Protein AF-A0A6V8NXJ7-F1 (afdb_monomer)

Mean predicted aligned error: 10.82 Å

Solvent-accessible surface area (backbone atoms only — not comparable to full-atom values): 5563 Å² total; per-residue (Å²): 116,69,66,61,52,49,54,49,53,51,53,75,69,47,85,64,61,88,46,74,48,77,33,77,72,64,53,48,101,62,73,83,38,37,52,66,55,56,52,43,52,57,50,30,70,80,30,75,86,30,68,59,32,43,32,39,52,48,57,83,86,59,90,76,87,69,70,77,86,51,89,45,59,50,76,54,72,73,69,97,63,91,69,77,87,79,115

Radius of gyration: 16.55 Å; Cα contacts (8 Å, |Δi|>4): 88; chains: 1; bounding box: 48×21×38 Å

Secondary structure (DSSP, 8-state):
-HHHHHHHHHHHHS-----EEEESS---SSGGGGHHHHHHHHHHHH-TTSPPEEEEEE-TT------TT-TT-EEEE--S-TTTT--

Foldseek 3Di:
DVVVVVVVVCLVPDPADEAEAEEQQAADPDDPSCVVVVVQVVVCVVRVPHRYAYEHADEPPDPDDDDPVRPRHDYDHDDPDPPVVPD

Sequence (87 aa):
MLLEKLKRVLREKSKSINVIYISSYIPRRCGIATYTSDLTKAINLINPYSKAEIMALIRPEDKINYPLDLKSAKFNNYEQNPLNTFL

Nearest PDB structures (foldseek):
  1hfb-assembly4_H  TM=3.698E-01  e=9.751E-01  Saccharomyces cerevisiae
  7rud-assembly1_C  TM=4.474E-01  e=2.032E+00  Escherichia coli K-12
  7rue-assembly1_A  TM=4.469E-01  e=2.322E+00  Escherichia coli K-12
  4ucg-assembly1_B  TM=4.418E-01  e=2.836E+00  Neisseria meningitidis
  8e0v-assembly1_D  TM=4.487E-01  e=4.526E+00  Escherichia coli K-12

pLDDT: mean 71.53, std 16.73, range [35.97, 92.81]

Structure (mmCIF, N/CA/C/O backbone):
data_AF-A0A6V8NXJ7-F1
#
_entry.id   AF-A0A6V8NXJ7-F1
#
loop_
_atom_site.group_PDB
_atom_site.id
_atom_site.type_symbol
_atom_site.label_atom_id
_atom_site.label_alt_id
_atom_site.label_comp_id
_atom_site.label_asym_id
_atom_site.label_entity_id
_atom_site.label_seq_id
_atom_site.pdbx_PDB_ins_code
_atom_site.Cartn_x
_atom_site.Cartn_y
_atom_site.Cartn_z
_atom_site.occupancy
_atom_site.B_iso_or_equiv
_atom_site.auth_seq_id
_atom_site.auth_comp_id
_atom_site.auth_asym_id
_atom_site.auth_atom_id
_atom_site.pdbx_PDB_model_num
ATOM 1 N N . MET A 1 1 ? -22.374 14.908 18.146 1.00 74.56 1 MET A N 1
ATOM 2 C CA . MET A 1 1 ? -21.573 14.695 19.378 1.00 74.56 1 MET A CA 1
ATOM 3 C C . MET A 1 1 ? -21.282 13.214 19.667 1.00 74.56 1 MET A C 1
ATOM 5 O O . MET A 1 1 ? -20.132 12.885 19.925 1.00 74.56 1 MET A O 1
ATOM 9 N N . LEU A 1 2 ? -22.268 12.308 19.584 1.00 89.69 2 LEU A N 1
ATOM 10 C CA . LEU A 1 2 ? -22.072 10.864 19.826 1.00 89.69 2 LEU A CA 1
ATOM 11 C C . LEU A 1 2 ? -21.155 10.177 18.789 1.00 89.69 2 LEU A C 1
ATOM 13 O O . LEU A 1 2 ? -20.262 9.422 19.160 1.00 89.69 2 LEU A O 1
ATOM 17 N N . LEU A 1 3 ? -21.333 10.493 17.501 1.00 90.69 3 LEU A N 1
ATOM 18 C CA . LEU A 1 3 ? -20.562 9.903 16.398 1.00 90.69 3 LEU A CA 1
ATOM 19 C C . LEU A 1 3 ? -19.050 10.165 16.509 1.00 90.69 3 LEU A C 1
ATOM 21 O O . LEU A 1 3 ? -18.243 9.270 16.281 1.00 90.69 3 LEU A O 1
ATOM 25 N N . GLU A 1 4 ? -18.662 11.376 16.906 1.00 92.19 4 GLU A N 1
ATOM 26 C CA . GLU A 1 4 ? -17.249 11.739 17.070 1.00 92.19 4 GLU A CA 1
ATOM 27 C C . GLU A 1 4 ? -16.613 11.048 18.283 1.00 92.19 4 GLU A C 1
ATOM 29 O O . GLU A 1 4 ? -15.473 10.588 18.207 1.00 92.19 4 GLU A O 1
ATOM 34 N N . LYS A 1 5 ? -17.372 10.866 19.374 1.00 92.81 5 LYS A N 1
ATOM 35 C CA . LYS A 1 5 ? -16.939 10.032 20.507 1.00 92.81 5 LYS A CA 1
ATOM 36 C C . LYS A 1 5 ? -16.695 8.586 20.075 1.00 92.81 5 LYS A C 1
ATOM 38 O O . LYS A 1 5 ? -15.666 8.022 20.436 1.00 92.81 5 LYS A O 1
ATOM 43 N N . LEU A 1 6 ? -17.600 8.011 19.281 1.00 91.25 6 LEU A N 1
ATOM 44 C CA . LEU A 1 6 ? -17.459 6.645 18.775 1.00 91.25 6 LEU A CA 1
ATOM 45 C C . LEU A 1 6 ? -16.215 6.496 17.885 1.00 91.25 6 LEU A C 1
ATOM 47 O O . LEU A 1 6 ? -15.409 5.597 18.112 1.00 91.25 6 LEU A O 1
ATOM 51 N N . LYS A 1 7 ? -16.004 7.412 16.929 1.00 87.81 7 LYS A N 1
ATOM 52 C CA . LYS A 1 7 ? -14.805 7.417 16.070 1.00 87.81 7 LYS A CA 1
ATOM 53 C C . LYS A 1 7 ? -13.508 7.494 16.875 1.00 87.81 7 LYS A C 1
ATOM 55 O O . LYS A 1 7 ? -12.537 6.835 16.511 1.00 87.81 7 LYS A O 1
ATOM 60 N N . ARG A 1 8 ? -13.483 8.293 17.947 1.00 86.31 8 ARG A N 1
ATOM 61 C CA . ARG A 1 8 ? -12.314 8.422 18.826 1.00 86.31 8 ARG A CA 1
ATOM 62 C C . ARG A 1 8 ? -11.997 7.108 19.537 1.00 86.31 8 ARG A C 1
ATOM 64 O O . ARG A 1 8 ? -10.865 6.650 19.460 1.00 86.31 8 ARG A O 1
ATOM 71 N N . VAL A 1 9 ? -13.000 6.472 20.146 1.00 90.25 9 VAL A N 1
ATOM 72 C CA . VAL A 1 9 ? -12.824 5.183 20.839 1.00 90.25 9 VAL A CA 1
ATOM 73 C C . VAL A 1 9 ? -12.362 4.093 19.869 1.00 90.25 9 VAL A C 1
ATOM 75 O O . VAL A 1 9 ? -11.439 3.346 20.184 1.00 90.25 9 VAL A O 1
ATOM 78 N N . LEU A 1 10 ? -12.953 4.024 18.671 1.00 87.06 10 LEU A N 1
ATOM 79 C CA . LEU A 1 10 ? -12.533 3.073 17.637 1.00 87.06 10 LEU A CA 1
ATOM 80 C C . LEU A 1 10 ? -11.081 3.302 17.206 1.00 87.06 10 LEU A C 1
ATOM 82 O O . LEU A 1 10 ? -10.336 2.338 17.070 1.00 87.06 10 LEU A O 1
ATOM 86 N N . ARG A 1 11 ? -10.654 4.562 17.053 1.00 83.62 11 ARG A N 1
ATOM 87 C CA . ARG A 1 11 ? -9.264 4.911 16.733 1.00 83.62 11 ARG A CA 1
ATOM 88 C C . ARG A 1 11 ? -8.290 4.510 17.842 1.00 83.62 11 ARG A C 1
ATOM 90 O O . ARG A 1 11 ? -7.243 3.963 17.539 1.00 83.62 11 ARG A O 1
ATOM 97 N N . GLU A 1 12 ? -8.628 4.767 19.104 1.00 85.12 12 GLU A N 1
ATOM 98 C CA . GLU A 1 12 ? -7.781 4.422 20.259 1.00 85.12 12 GLU A CA 1
ATOM 99 C C . GLU A 1 12 ? -7.643 2.904 20.450 1.00 85.12 12 GLU A C 1
ATOM 101 O O . GLU A 1 12 ? -6.595 2.419 20.871 1.00 85.12 12 GLU A O 1
ATOM 106 N N . LYS A 1 13 ? -8.701 2.142 20.146 1.00 85.12 13 LYS A N 1
ATOM 107 C CA . LYS A 1 13 ? -8.719 0.677 20.283 1.00 85.12 13 LYS A CA 1
ATOM 108 C C . LYS A 1 13 ? -8.176 -0.054 19.055 1.00 85.12 13 LYS A C 1
ATOM 110 O O . LYS A 1 13 ? -7.689 -1.174 19.184 1.00 85.12 13 LYS A O 1
ATOM 115 N N . SER A 1 14 ? -8.242 0.563 17.878 1.00 81.56 14 SER A N 1
ATOM 116 C CA . SER A 1 14 ? -7.657 0.042 16.646 1.00 81.56 14 SER A CA 1
ATOM 117 C C . SER A 1 14 ? -6.149 0.273 16.650 1.00 81.56 14 SER A C 1
ATOM 119 O O . SER A 1 14 ? -5.686 1.375 16.361 1.00 81.56 14 SER A O 1
ATOM 121 N N . LYS A 1 15 ? -5.364 -0.777 16.899 1.00 78.56 15 LYS A N 1
ATOM 122 C CA . LYS A 1 15 ? -3.905 -0.721 16.752 1.00 78.56 15 LYS A CA 1
ATOM 123 C C . LYS A 1 15 ? -3.543 -0.459 15.285 1.00 78.56 15 LYS A C 1
ATOM 125 O O . LYS A 1 15 ? -3.608 -1.363 14.458 1.00 78.56 15 LYS A O 1
ATOM 130 N N . SER A 1 16 ? -3.182 0.781 14.962 1.00 82.50 16 SER A N 1
ATOM 131 C CA . SER A 1 16 ? -2.745 1.160 13.619 1.00 82.50 16 SER A CA 1
ATOM 132 C C . SER A 1 16 ? -1.316 0.689 13.371 1.00 82.50 16 SER A C 1
ATOM 134 O O . SER A 1 16 ? -0.439 0.907 14.210 1.00 82.50 16 SER A O 1
ATOM 136 N N . ILE A 1 17 ? -1.073 0.087 12.211 1.00 86.19 17 ILE A N 1
ATOM 137 C CA . ILE A 1 17 ? 0.263 -0.343 11.788 1.00 86.19 17 ILE A CA 1
ATOM 138 C C . ILE A 1 17 ? 0.732 0.596 10.678 1.00 86.19 17 ILE A C 1
ATOM 140 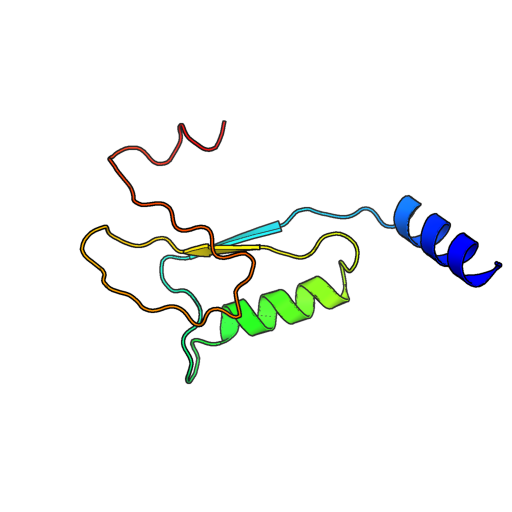O O . ILE A 1 17 ? 0.032 0.768 9.688 1.00 86.19 17 ILE A O 1
ATOM 144 N N . ASN A 1 18 ? 1.907 1.204 10.824 1.00 88.06 18 ASN A N 1
ATOM 145 C CA . ASN A 1 18 ? 2.503 1.983 9.739 1.00 88.06 18 ASN A CA 1
ATOM 146 C C . ASN A 1 18 ? 3.164 1.020 8.747 1.00 88.06 18 ASN A C 1
ATOM 148 O O . ASN A 1 18 ? 3.970 0.185 9.153 1.00 88.06 18 ASN A O 1
ATOM 152 N N . VAL A 1 19 ? 2.812 1.121 7.464 1.00 85.62 19 VAL A N 1
ATOM 153 C CA . VAL A 1 19 ? 3.291 0.211 6.413 1.00 85.62 19 VAL A CA 1
ATOM 154 C C . VAL A 1 19 ? 3.842 1.018 5.246 1.00 85.62 19 VAL A C 1
ATOM 156 O O . VAL A 1 19 ? 3.185 1.942 4.768 1.00 85.62 19 VAL A O 1
ATOM 159 N N . ILE A 1 20 ? 5.025 0.634 4.767 1.00 86.56 20 ILE A N 1
ATOM 160 C CA . ILE A 1 20 ? 5.634 1.165 3.545 1.00 86.56 20 ILE A CA 1
ATOM 161 C C . ILE A 1 20 ? 5.947 -0.012 2.618 1.00 86.56 20 ILE A C 1
ATOM 163 O O . ILE A 1 20 ? 6.663 -0.934 3.004 1.00 86.56 20 ILE A O 1
ATOM 167 N N . TYR A 1 21 ? 5.427 0.023 1.393 1.00 83.94 21 TYR A N 1
ATOM 168 C CA . TYR A 1 21 ? 5.768 -0.925 0.334 1.00 83.94 21 TYR A CA 1
ATOM 169 C C . TYR A 1 21 ? 6.916 -0.378 -0.499 1.00 83.94 21 TYR A C 1
ATOM 171 O O . TYR A 1 21 ? 6.794 0.700 -1.071 1.00 83.94 21 TYR A O 1
ATOM 179 N N . ILE A 1 22 ? 8.010 -1.124 -0.609 1.00 81.56 22 ILE A N 1
ATOM 180 C CA . ILE A 1 22 ? 9.183 -0.722 -1.391 1.00 81.56 22 ILE A CA 1
ATOM 181 C C . ILE A 1 22 ? 9.270 -1.612 -2.630 1.00 81.56 22 ILE A C 1
ATOM 183 O O . ILE A 1 22 ? 9.191 -2.834 -2.521 1.00 81.56 22 ILE A O 1
ATOM 187 N N . SER A 1 23 ? 9.416 -1.012 -3.813 1.00 75.62 23 SER A N 1
ATOM 188 C CA . SER A 1 23 ? 9.557 -1.759 -5.067 1.00 75.62 23 SER A CA 1
ATOM 189 C C . SER A 1 23 ? 10.393 -0.995 -6.092 1.00 75.62 23 SER A C 1
ATOM 191 O O . SER A 1 23 ? 10.251 0.217 -6.235 1.00 75.62 23 SER A O 1
ATOM 193 N N . SER A 1 24 ? 11.211 -1.712 -6.865 1.00 73.69 24 SER A N 1
ATOM 194 C CA . SER A 1 24 ? 11.857 -1.198 -8.086 1.00 73.69 24 SER A CA 1
ATOM 195 C C . SER A 1 24 ? 10.905 -1.106 -9.281 1.00 73.69 24 SER A C 1
ATOM 197 O O . SER A 1 24 ? 11.256 -0.584 -10.337 1.00 73.69 24 SER A O 1
ATOM 199 N N . TYR A 1 25 ? 9.675 -1.593 -9.114 1.00 69.31 25 TYR A N 1
ATOM 200 C CA . TYR A 1 25 ? 8.617 -1.547 -10.108 1.00 69.31 25 TYR A CA 1
ATOM 201 C C . TYR A 1 25 ? 7.327 -1.035 -9.452 1.00 69.31 25 TYR A C 1
ATOM 203 O O . TYR A 1 25 ? 6.553 -1.800 -8.870 1.00 69.31 25 TYR A O 1
ATOM 211 N N . ILE A 1 26 ? 7.132 0.288 -9.473 1.00 66.75 26 ILE A N 1
ATOM 212 C CA . ILE A 1 26 ? 5.917 0.941 -8.960 1.00 66.75 26 ILE A CA 1
ATOM 213 C C . ILE A 1 26 ? 4.781 0.887 -9.989 1.00 66.75 26 ILE A C 1
ATOM 215 O O . ILE A 1 26 ? 5.053 0.825 -11.194 1.00 66.75 26 ILE A O 1
ATOM 219 N N . PRO A 1 27 ? 3.510 0.962 -9.533 1.00 62.28 27 PRO A N 1
ATOM 220 C CA . PRO A 1 27 ? 2.370 0.929 -10.418 1.00 62.28 27 PRO A CA 1
ATOM 221 C C . PRO A 1 27 ? 2.414 1.887 -11.607 1.00 62.28 27 PRO A C 1
ATOM 223 O O . PRO A 1 27 ? 2.629 3.091 -11.454 1.00 62.28 27 PRO A O 1
ATOM 226 N N . ARG A 1 28 ? 2.144 1.347 -12.796 1.00 66.06 28 ARG A N 1
ATOM 227 C CA . ARG A 1 28 ? 2.015 2.097 -14.055 1.00 66.06 28 ARG A CA 1
ATOM 228 C C . ARG A 1 28 ? 0.550 2.113 -14.500 1.00 66.06 28 ARG A C 1
ATOM 230 O O . ARG A 1 28 ? -0.249 1.305 -14.042 1.00 66.06 28 ARG A O 1
ATOM 237 N N . ARG A 1 29 ? 0.186 3.036 -15.402 1.00 58.22 29 ARG A N 1
ATOM 238 C CA . ARG A 1 29 ? -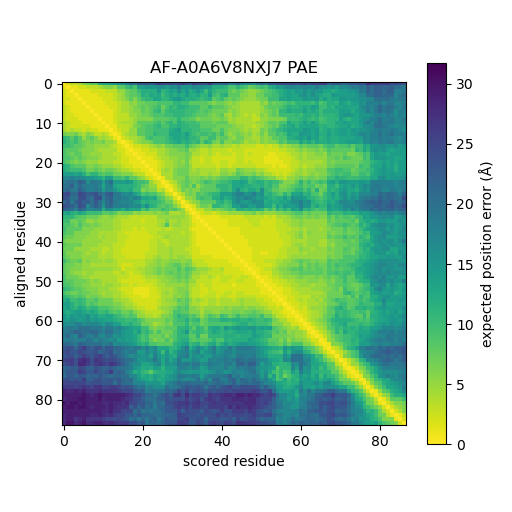1.214 3.279 -15.822 1.00 58.22 29 ARG A CA 1
ATOM 239 C C . ARG A 1 29 ? -1.920 2.084 -16.501 1.00 58.22 29 ARG A C 1
ATOM 241 O O . ARG A 1 29 ? -3.113 2.198 -16.755 1.00 58.22 29 ARG A O 1
ATOM 248 N N . CYS A 1 30 ? -1.247 0.970 -16.808 1.00 59.16 30 CYS A N 1
ATOM 249 C CA . CYS A 1 30 ? -1.863 -0.159 -17.513 1.00 59.16 30 CYS A CA 1
ATOM 250 C C . CYS A 1 30 ? -1.366 -1.548 -17.055 1.00 59.16 30 CYS A C 1
ATOM 252 O O . CYS A 1 30 ? -0.181 -1.747 -16.789 1.00 59.16 30 CYS A O 1
ATOM 254 N N . GLY A 1 31 ? -2.286 -2.523 -17.032 1.00 63.50 31 GLY A N 1
ATOM 255 C CA . GLY A 1 31 ? -2.011 -3.964 -16.908 1.00 63.50 31 GLY A CA 1
ATOM 256 C C . GLY A 1 31 ? -1.723 -4.478 -15.491 1.00 63.50 31 GLY A C 1
ATOM 257 O O . GLY A 1 31 ? -2.139 -3.886 -14.503 1.00 63.50 31 GLY A O 1
ATOM 258 N N . ILE A 1 32 ? -0.965 -5.581 -15.395 1.00 57.94 32 ILE A N 1
ATOM 259 C CA . ILE A 1 32 ? -0.519 -6.211 -14.128 1.00 57.94 32 ILE A CA 1
ATOM 260 C C . ILE A 1 32 ? 0.309 -5.265 -13.237 1.00 57.94 32 ILE A C 1
ATOM 262 O O . ILE A 1 32 ? 0.516 -5.513 -12.050 1.00 57.94 32 ILE A O 1
ATOM 266 N N . ALA A 1 33 ? 0.735 -4.132 -13.800 1.00 62.06 33 ALA A N 1
ATOM 267 C CA . ALA A 1 33 ? 1.383 -3.041 -13.101 1.00 62.06 33 ALA A CA 1
ATOM 268 C C . ALA A 1 33 ? 0.427 -2.235 -12.196 1.00 62.06 33 ALA A C 1
ATOM 270 O O . ALA A 1 33 ? 0.801 -1.148 -11.786 1.00 62.06 33 ALA A O 1
ATOM 271 N N . THR A 1 34 ? -0.780 -2.700 -11.855 1.00 74.12 34 THR A N 1
ATOM 272 C CA . THR A 1 34 ? -1.618 -2.071 -10.809 1.00 74.12 34 THR A CA 1
ATOM 273 C C . THR A 1 34 ? -1.535 -2.773 -9.456 1.00 74.12 34 THR A C 1
ATOM 275 O O . THR A 1 34 ? -2.013 -2.210 -8.472 1.00 74.12 34 THR A O 1
ATOM 278 N N . TYR A 1 35 ? -0.875 -3.936 -9.364 1.00 80.00 35 TYR A N 1
ATOM 279 C CA . TYR A 1 35 ? -0.873 -4.787 -8.166 1.00 80.00 35 TYR A CA 1
ATOM 280 C C . TYR A 1 35 ? -0.601 -4.023 -6.861 1.00 80.00 35 TYR A C 1
ATOM 282 O O . TYR A 1 35 ? -1.396 -4.094 -5.928 1.00 80.00 35 TYR A O 1
ATOM 290 N N . THR A 1 36 ? 0.476 -3.231 -6.791 1.00 79.19 36 THR A N 1
ATOM 291 C CA . THR A 1 36 ? 0.817 -2.483 -5.567 1.00 79.19 36 THR A CA 1
ATOM 292 C C . THR A 1 36 ? -0.234 -1.425 -5.223 1.00 79.19 36 THR A C 1
ATOM 294 O O . THR A 1 36 ? -0.465 -1.154 -4.047 1.00 79.19 36 THR A O 1
ATOM 297 N N . SER A 1 37 ? -0.900 -0.838 -6.225 1.00 79.50 37 SER A N 1
ATOM 298 C CA . SER A 1 37 ? -2.005 0.102 -6.007 1.00 79.50 37 SER A CA 1
ATOM 299 C C . SER A 1 37 ? -3.215 -0.615 -5.414 1.00 79.50 37 SER 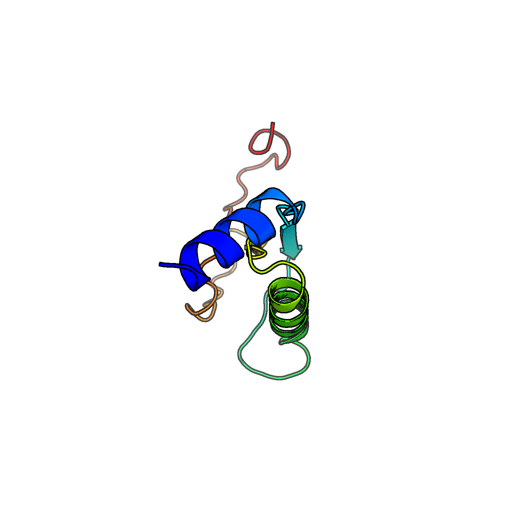A C 1
ATOM 301 O O . SER A 1 37 ? -3.783 -0.146 -4.428 1.00 79.50 37 SER A O 1
ATOM 303 N N . ASP A 1 38 ? -3.578 -1.768 -5.970 1.00 85.62 38 ASP A N 1
ATOM 304 C CA . ASP A 1 38 ? -4.750 -2.534 -5.542 1.00 85.62 38 ASP A CA 1
ATOM 305 C C . ASP A 1 38 ? -4.542 -3.155 -4.155 1.00 85.62 38 ASP A C 1
ATOM 307 O O . ASP A 1 38 ? -5.412 -3.035 -3.290 1.00 85.62 38 ASP A O 1
ATOM 311 N N . LEU A 1 39 ? -3.346 -3.687 -3.887 1.00 85.44 39 LEU A N 1
ATOM 312 C CA . LEU A 1 39 ? -2.941 -4.144 -2.559 1.00 85.44 39 LEU A CA 1
ATOM 313 C C . LEU A 1 39 ? -3.013 -3.007 -1.533 1.00 85.44 39 LEU A C 1
ATOM 315 O O . LEU A 1 39 ? -3.609 -3.160 -0.470 1.00 85.44 39 LEU A O 1
ATOM 319 N N . THR A 1 40 ? -2.456 -1.841 -1.866 1.00 86.44 40 THR A N 1
ATOM 320 C CA . THR A 1 40 ? -2.460 -0.676 -0.970 1.00 86.44 40 THR A CA 1
ATOM 321 C C . THR A 1 40 ? -3.880 -0.206 -0.665 1.00 86.44 40 THR A C 1
ATOM 323 O O . THR A 1 40 ? -4.193 0.111 0.482 1.00 86.44 40 THR A O 1
ATOM 326 N N . LYS A 1 41 ? -4.776 -0.204 -1.660 1.00 87.44 41 LYS A N 1
ATOM 327 C CA . LYS A 1 41 ? -6.199 0.102 -1.449 1.00 87.44 41 LYS A CA 1
ATOM 328 C C . LYS A 1 41 ? -6.852 -0.905 -0.504 1.00 87.44 41 LYS A C 1
ATOM 330 O O . LYS A 1 41 ? -7.513 -0.479 0.438 1.00 87.44 41 LYS A O 1
ATOM 335 N N . ALA A 1 42 ? -6.640 -2.204 -0.718 1.00 90.25 42 ALA A N 1
ATOM 336 C CA . ALA A 1 42 ? -7.205 -3.252 0.132 1.00 90.25 42 ALA A CA 1
ATOM 337 C C . ALA A 1 42 ? -6.729 -3.127 1.590 1.00 90.25 42 ALA A C 1
ATOM 339 O O . ALA A 1 42 ? -7.532 -3.190 2.518 1.00 90.25 42 ALA A O 1
ATOM 340 N N . ILE A 1 43 ? -5.439 -2.858 1.795 1.00 89.25 43 ILE A N 1
ATOM 341 C CA . ILE A 1 43 ? -4.855 -2.687 3.130 1.00 89.25 43 ILE A CA 1
ATOM 342 C C . ILE A 1 43 ? -5.374 -1.417 3.815 1.00 89.25 43 ILE A C 1
ATOM 344 O O . ILE A 1 43 ? -5.689 -1.439 5.004 1.00 89.25 43 ILE A O 1
ATOM 348 N N . ASN A 1 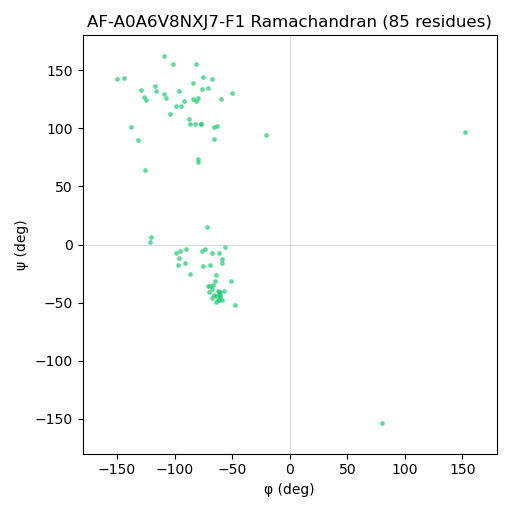44 ? -5.565 -0.326 3.072 1.00 89.50 44 ASN A N 1
ATOM 349 C CA . ASN A 1 44 ? -6.137 0.907 3.617 1.00 89.50 44 ASN A CA 1
ATOM 350 C C . ASN A 1 44 ? -7.589 0.745 4.099 1.00 89.50 44 ASN A C 1
ATOM 352 O O . ASN A 1 44 ? -8.008 1.486 4.987 1.00 89.50 44 ASN A O 1
ATOM 356 N N . LEU A 1 45 ? -8.353 -0.208 3.549 1.00 89.38 45 LEU A N 1
ATOM 357 C CA . LEU A 1 45 ? -9.710 -0.505 4.024 1.00 89.38 45 LEU A CA 1
ATOM 358 C C . LEU A 1 45 ? -9.705 -1.154 5.413 1.00 89.38 45 LEU A C 1
ATOM 360 O O . LEU A 1 45 ? -10.582 -0.861 6.222 1.00 89.38 45 LEU A O 1
ATOM 364 N N . ILE A 1 46 ? -8.712 -2.001 5.703 1.00 88.94 46 ILE A N 1
ATOM 365 C CA . ILE A 1 46 ? -8.584 -2.689 6.999 1.00 88.94 46 ILE A CA 1
ATOM 366 C C . ILE A 1 46 ? -7.741 -1.905 8.019 1.00 88.94 46 ILE A C 1
ATOM 368 O O . ILE A 1 46 ? -7.824 -2.176 9.214 1.00 88.94 46 ILE A O 1
ATOM 372 N N . ASN A 1 47 ? -6.966 -0.911 7.573 1.00 88.31 47 ASN A N 1
ATOM 373 C CA . ASN A 1 47 ? -6.143 -0.038 8.414 1.00 88.31 47 ASN A CA 1
ATOM 374 C C . ASN A 1 47 ? -6.455 1.453 8.154 1.00 88.31 47 ASN A C 1
ATOM 376 O O . ASN A 1 47 ? -5.605 2.214 7.689 1.00 88.31 47 ASN A O 1
ATOM 380 N N . PRO A 1 48 ? -7.684 1.913 8.445 1.00 85.19 48 PRO A N 1
ATOM 381 C CA . PRO A 1 48 ? -8.153 3.238 8.029 1.00 85.19 48 PRO A CA 1
ATOM 382 C C . PRO A 1 48 ? -7.454 4.401 8.748 1.00 85.19 48 PRO A C 1
ATOM 384 O O . PRO A 1 48 ? -7.531 5.548 8.301 1.00 85.19 48 PRO A O 1
ATOM 387 N N . TYR A 1 49 ? -6.796 4.128 9.877 1.00 86.25 49 TYR A N 1
ATOM 388 C CA . TYR A 1 49 ? -6.148 5.142 10.707 1.00 86.25 49 TYR A CA 1
ATOM 389 C C . TYR A 1 49 ? -4.650 5.306 10.429 1.00 86.25 49 TYR A C 1
ATOM 391 O O . TYR A 1 49 ? -4.086 6.306 10.866 1.00 86.25 49 TYR A O 1
ATOM 399 N N . SER A 1 50 ? -4.034 4.390 9.675 1.00 87.12 50 SER A N 1
ATOM 400 C CA . SER A 1 50 ? -2.682 4.544 9.138 1.00 87.12 50 SER A CA 1
ATOM 401 C C . SER A 1 50 ? -2.643 4.052 7.694 1.00 87.12 50 SER A C 1
ATOM 403 O O . SER A 1 50 ? -2.643 2.854 7.419 1.00 87.12 50 SER A O 1
ATOM 405 N N . LYS A 1 51 ? -2.675 5.001 6.755 1.00 86.88 51 LYS A N 1
ATOM 406 C CA . LYS A 1 51 ? -2.646 4.685 5.326 1.00 86.88 51 LYS A CA 1
ATOM 407 C C . LYS A 1 51 ? -1.262 4.179 4.939 1.00 86.88 51 LYS A C 1
ATOM 409 O O . LYS A 1 51 ? -0.265 4.799 5.292 1.00 86.88 51 LYS A O 1
ATOM 414 N N . ALA A 1 52 ? -1.220 3.104 4.165 1.00 87.62 52 ALA A N 1
ATOM 415 C CA . ALA A 1 52 ? 0.020 2.561 3.647 1.00 87.62 52 ALA A CA 1
ATOM 416 C C . ALA A 1 52 ? 0.673 3.503 2.620 1.00 87.62 52 ALA A C 1
ATOM 418 O O . ALA A 1 52 ? 0.004 4.138 1.794 1.00 87.62 52 ALA A O 1
ATOM 419 N N . GLU A 1 53 ? 2.000 3.564 2.675 1.00 84.38 53 GLU A N 1
ATOM 420 C CA . GLU A 1 53 ? 2.850 4.320 1.762 1.00 84.38 53 GLU A CA 1
ATOM 421 C C . GLU A 1 53 ? 3.485 3.394 0.714 1.00 84.38 53 GLU A C 1
ATOM 423 O O . GLU A 1 53 ? 3.650 2.196 0.947 1.00 84.38 53 GLU A O 1
ATOM 428 N N . ILE A 1 54 ? 3.849 3.933 -0.451 1.00 79.75 54 ILE A N 1
ATOM 429 C CA . ILE A 1 54 ? 4.546 3.188 -1.508 1.00 79.75 54 ILE A CA 1
ATOM 430 C C . ILE A 1 54 ? 5.807 3.968 -1.876 1.00 79.75 54 ILE A C 1
ATOM 432 O O . ILE A 1 54 ? 5.706 5.131 -2.227 1.00 79.75 54 ILE A O 1
ATOM 436 N N . MET A 1 55 ? 6.977 3.339 -1.850 1.00 78.75 55 MET A N 1
ATOM 437 C CA . MET A 1 55 ? 8.273 3.925 -2.196 1.00 78.75 55 MET A CA 1
ATOM 438 C C . MET A 1 55 ? 8.864 3.230 -3.429 1.00 78.75 55 MET A C 1
ATOM 440 O O . MET A 1 55 ? 8.890 1.998 -3.511 1.00 78.75 55 MET A O 1
ATOM 444 N N . ALA A 1 56 ? 9.332 4.031 -4.391 1.00 76.44 56 ALA A N 1
ATOM 445 C CA . ALA A 1 56 ? 9.949 3.535 -5.619 1.00 76.44 56 ALA A CA 1
ATOM 446 C C . ALA A 1 56 ? 11.461 3.5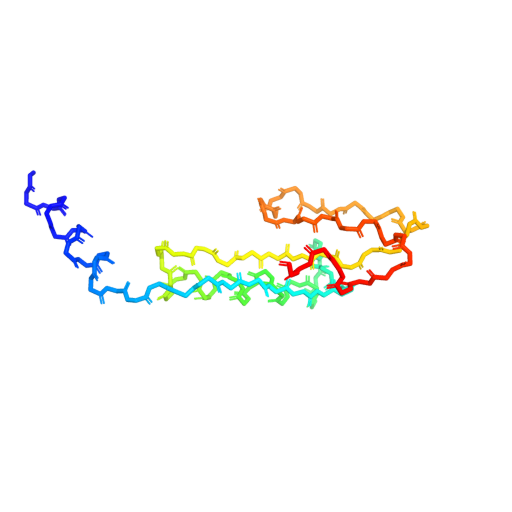30 -5.467 1.00 76.44 56 ALA A C 1
ATOM 448 O O . ALA A 1 56 ? 12.054 4.551 -5.116 1.00 76.44 56 ALA A O 1
ATOM 449 N N . LEU A 1 57 ? 12.075 2.411 -5.833 1.00 75.75 57 LEU A N 1
ATOM 450 C CA . LEU A 1 57 ? 13.507 2.333 -6.075 1.00 75.75 57 LEU A CA 1
ATOM 451 C C . LEU A 1 57 ? 13.748 2.707 -7.537 1.00 75.75 57 LEU A C 1
ATOM 453 O O . LEU A 1 57 ? 13.388 1.945 -8.434 1.00 75.75 57 LEU A O 1
ATOM 457 N N . ILE A 1 58 ? 14.314 3.887 -7.773 1.00 72.56 58 ILE A N 1
ATOM 458 C CA . ILE A 1 58 ? 14.595 4.405 -9.115 1.00 72.56 58 ILE A CA 1
ATOM 459 C C . ILE A 1 58 ? 16.099 4.568 -9.238 1.00 72.56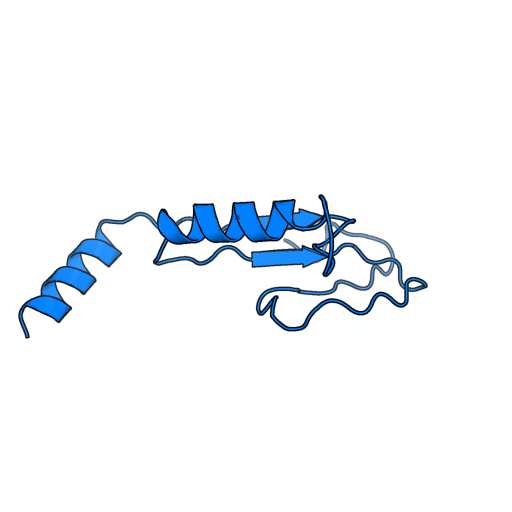 58 ILE A C 1
ATOM 461 O O . ILE A 1 58 ? 16.745 5.064 -8.312 1.00 72.56 58 ILE A O 1
ATOM 465 N N . ARG A 1 59 ? 16.662 4.152 -10.372 1.00 71.88 59 ARG A N 1
ATOM 466 C CA . ARG A 1 59 ? 18.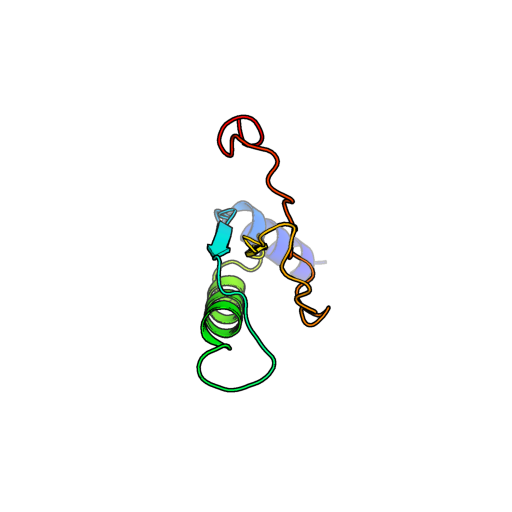053 4.484 -10.666 1.00 71.88 59 ARG A CA 1
ATOM 467 C C . ARG A 1 59 ? 18.140 5.951 -11.091 1.00 71.88 59 ARG A C 1
ATOM 469 O O . ARG A 1 59 ? 17.236 6.411 -11.783 1.00 71.88 59 ARG A O 1
ATOM 476 N N . PRO A 1 60 ? 19.198 6.690 -10.743 1.00 71.56 60 PRO A N 1
ATOM 477 C CA . PRO A 1 60 ? 19.338 8.093 -11.146 1.00 71.56 60 PRO A CA 1
ATOM 478 C C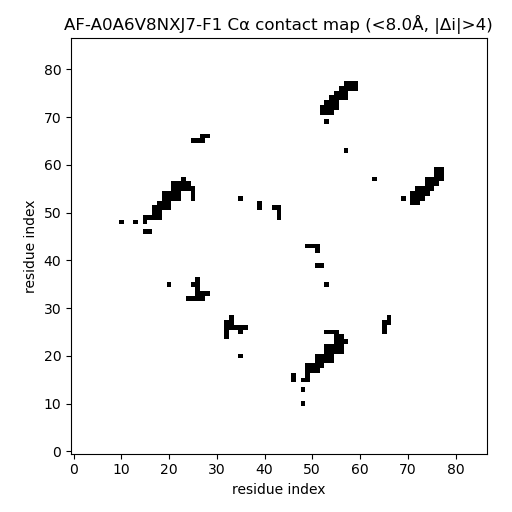 . PRO A 1 60 ? 19.152 8.341 -12.656 1.00 71.56 60 PRO A C 1
ATOM 480 O O . PRO A 1 60 ? 18.646 9.386 -13.063 1.00 71.56 60 PRO A O 1
ATOM 483 N N . GLU A 1 61 ? 19.525 7.371 -13.492 1.00 75.38 61 GLU A N 1
ATOM 484 C CA . GLU A 1 61 ? 19.376 7.401 -14.949 1.00 75.38 61 GLU A CA 1
ATOM 485 C C . GLU A 1 61 ? 17.938 7.167 -15.461 1.00 75.38 61 GLU A C 1
ATOM 487 O O . GLU A 1 61 ? 17.618 7.522 -16.601 1.00 75.38 61 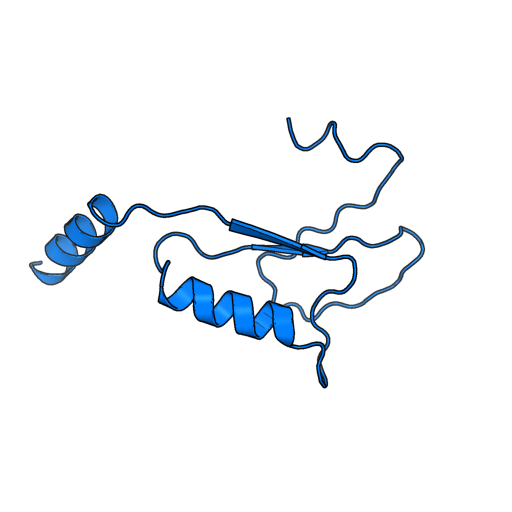GLU A O 1
ATOM 492 N N . ASP A 1 62 ? 17.052 6.606 -14.637 1.00 69.62 62 ASP A N 1
ATOM 493 C CA . ASP A 1 62 ? 15.698 6.228 -15.029 1.00 69.62 62 ASP A CA 1
ATOM 494 C C . ASP A 1 62 ? 14.744 7.436 -14.973 1.00 69.62 62 ASP A C 1
ATOM 496 O O . ASP A 1 62 ? 14.241 7.837 -13.922 1.00 69.62 62 ASP A O 1
ATOM 500 N N . LYS A 1 63 ? 14.400 7.991 -16.141 1.00 65.12 63 LYS A N 1
ATOM 501 C CA . LYS A 1 63 ? 13.363 9.034 -16.275 1.00 65.12 63 LYS A CA 1
ATOM 502 C C . LYS A 1 63 ? 11.957 8.425 -16.263 1.00 65.12 63 LYS A C 1
ATOM 504 O O . LYS A 1 63 ? 11.282 8.377 -17.292 1.00 65.12 63 LYS A O 1
ATOM 509 N N . ILE A 1 64 ? 11.504 7.934 -15.110 1.00 67.12 64 ILE A N 1
ATOM 510 C CA . ILE A 1 64 ? 10.161 7.347 -14.976 1.00 67.12 64 ILE A CA 1
ATOM 511 C C . ILE A 1 64 ? 9.170 8.399 -14.470 1.00 67.12 64 ILE A C 1
ATOM 513 O O . ILE A 1 64 ? 9.299 8.920 -13.366 1.00 67.12 64 ILE A O 1
ATOM 517 N N . ASN A 1 65 ? 8.140 8.677 -15.274 1.00 62.44 65 ASN A N 1
ATOM 518 C CA . ASN A 1 65 ? 7.018 9.520 -14.870 1.00 62.44 65 ASN A CA 1
ATOM 519 C C . ASN A 1 65 ? 5.962 8.669 -14.150 1.00 62.44 65 ASN A C 1
ATOM 521 O O . ASN A 1 65 ? 5.223 7.908 -14.783 1.00 62.44 65 ASN A O 1
ATOM 525 N N . TYR A 1 66 ? 5.912 8.774 -12.825 1.00 64.56 66 TYR A N 1
ATOM 526 C CA . TYR A 1 66 ? 4.916 8.077 -12.020 1.00 64.56 66 TYR A CA 1
ATOM 527 C C . TYR A 1 66 ? 3.606 8.867 -11.966 1.00 64.56 66 TYR A C 1
ATOM 529 O O . TYR A 1 66 ? 3.630 10.090 -11.823 1.00 64.56 66 TYR A O 1
ATOM 537 N N . PRO A 1 67 ? 2.442 8.200 -12.057 1.00 60.75 67 PRO A N 1
ATOM 538 C CA . PRO A 1 67 ? 1.169 8.878 -11.867 1.00 60.75 67 PRO A CA 1
ATOM 539 C C . PRO A 1 67 ? 1.097 9.501 -10.461 1.00 60.75 67 PRO A C 1
ATOM 541 O O . PRO A 1 67 ? 1.271 8.819 -9.453 1.00 60.75 67 PRO A O 1
ATOM 544 N N . LEU A 1 68 ? 0.826 10.811 -10.430 1.00 49.47 68 LEU A N 1
ATOM 545 C CA . LEU A 1 68 ? 0.856 11.698 -9.257 1.00 49.47 68 LEU A CA 1
ATOM 546 C C . LEU A 1 68 ? -0.086 11.281 -8.108 1.00 49.47 68 LEU A C 1
ATOM 548 O O . LEU A 1 68 ? 0.067 11.745 -6.981 1.00 49.47 68 LEU A O 1
ATOM 552 N N . ASP A 1 69 ? -1.049 10.396 -8.378 1.00 51.00 69 ASP A N 1
ATOM 553 C CA . ASP A 1 69 ? -2.036 9.923 -7.396 1.00 51.00 69 ASP A CA 1
ATOM 554 C C . ASP A 1 69 ? -1.424 9.059 -6.280 1.00 51.00 69 ASP A C 1
ATOM 556 O O . ASP A 1 69 ? -2.074 8.753 -5.276 1.00 51.00 69 ASP A O 1
ATOM 560 N N . LEU A 1 70 ? -0.142 8.714 -6.401 1.00 52.53 70 LEU A N 1
ATOM 561 C CA . LEU A 1 70 ? 0.667 8.139 -5.335 1.00 52.53 70 LEU A CA 1
ATOM 562 C C . LEU A 1 70 ? 1.152 9.251 -4.390 1.00 52.53 70 LEU A C 1
ATOM 564 O O . LEU A 1 70 ? 2.330 9.593 -4.367 1.00 52.53 70 LEU A O 1
ATOM 568 N N . LYS A 1 71 ? 0.252 9.788 -3.553 1.00 46.25 71 LYS A N 1
ATOM 569 C CA . LYS A 1 71 ? 0.565 10.783 -2.494 1.00 46.25 71 LYS A CA 1
ATOM 570 C C . LYS A 1 71 ? 1.634 10.338 -1.475 1.00 46.25 71 LYS A C 1
ATOM 572 O O . LYS A 1 71 ? 1.970 11.100 -0.576 1.00 46.25 71 LYS A O 1
ATOM 577 N N . SER A 1 72 ? 2.140 9.116 -1.592 1.00 45.28 72 SER A N 1
ATOM 578 C CA . SER A 1 72 ? 3.144 8.507 -0.725 1.00 45.28 72 SER A CA 1
ATOM 579 C C . SER A 1 72 ? 4.419 8.071 -1.452 1.00 45.28 72 SER A C 1
ATOM 581 O O . SER A 1 72 ? 5.312 7.544 -0.794 1.00 45.28 72 SER A O 1
ATOM 583 N N . ALA A 1 73 ? 4.529 8.312 -2.767 1.00 49.50 73 ALA A N 1
ATOM 584 C CA . ALA A 1 73 ? 5.737 8.030 -3.539 1.00 49.50 73 ALA A CA 1
ATOM 585 C C . ALA A 1 73 ? 6.887 8.933 -3.089 1.00 49.50 73 ALA A C 1
ATOM 587 O O . ALA A 1 73 ? 7.075 10.042 -3.581 1.00 49.50 73 ALA A O 1
ATOM 588 N N . LYS A 1 74 ? 7.662 8.441 -2.124 1.00 51.12 74 LYS A N 1
ATOM 589 C CA . LYS A 1 74 ? 8.977 8.983 -1.799 1.00 51.12 74 LYS A CA 1
ATOM 590 C C . LYS A 1 74 ? 9.965 8.399 -2.801 1.00 51.12 74 LYS A C 1
ATOM 592 O O . LYS A 1 74 ? 10.053 7.181 -2.958 1.00 51.12 74 LYS A O 1
ATOM 597 N N . PHE A 1 75 ? 10.662 9.277 -3.503 1.00 54.66 75 PHE A N 1
ATOM 598 C CA . PHE A 1 75 ? 11.699 8.920 -4.459 1.00 54.66 75 PHE A CA 1
ATOM 599 C C . PHE A 1 75 ? 13.044 9.074 -3.763 1.00 54.66 75 PHE A C 1
ATOM 601 O O . PHE A 1 75 ? 13.356 10.164 -3.287 1.00 54.66 75 PHE A O 1
ATOM 608 N N . ASN A 1 76 ? 13.808 7.988 -3.657 1.00 47.88 76 ASN A N 1
ATOM 609 C CA . ASN A 1 76 ? 15.174 8.051 -3.155 1.00 47.88 76 ASN A CA 1
ATOM 610 C C . ASN A 1 76 ? 16.126 7.917 -4.346 1.00 47.88 76 ASN A C 1
ATOM 612 O O . ASN A 1 76 ? 16.164 6.869 -4.992 1.00 47.88 76 ASN A O 1
ATOM 616 N N . ASN A 1 77 ? 16.848 8.993 -4.659 1.00 46.69 77 ASN A N 1
ATOM 617 C CA . ASN A 1 77 ? 17.950 8.945 -5.610 1.00 46.69 77 ASN A CA 1
ATOM 618 C C . ASN A 1 77 ? 19.125 8.312 -4.867 1.00 46.69 77 ASN A C 1
ATOM 620 O O . ASN A 1 77 ? 19.728 8.950 -4.008 1.00 46.69 77 ASN A O 1
ATOM 624 N N . TYR A 1 78 ? 19.408 7.042 -5.140 1.00 46.88 78 TYR A N 1
ATOM 625 C CA . TYR A 1 78 ? 20.528 6.356 -4.510 1.00 46.88 78 TYR A CA 1
ATOM 626 C C . TYR A 1 78 ? 21.860 6.975 -4.955 1.00 46.88 78 TYR A C 1
ATOM 628 O O . TYR A 1 78 ? 22.369 6.634 -6.019 1.00 46.88 78 TYR A O 1
ATOM 636 N N . GLU A 1 79 ? 22.466 7.818 -4.119 1.00 44.94 79 GLU A N 1
ATOM 637 C CA . GLU A 1 79 ? 23.924 7.831 -4.003 1.00 44.94 79 GLU A CA 1
ATOM 638 C C . GLU A 1 79 ? 24.310 6.729 -3.011 1.00 44.94 79 GLU A C 1
ATOM 640 O O . GLU A 1 79 ? 23.746 6.607 -1.927 1.00 44.94 79 GLU A O 1
ATOM 645 N N . GLN A 1 80 ? 25.190 5.846 -3.468 1.00 42.66 80 GLN A N 1
ATOM 646 C CA . GLN A 1 80 ? 25.747 4.665 -2.806 1.00 42.66 80 GLN A CA 1
ATOM 647 C C . GLN A 1 80 ? 25.658 4.658 -1.260 1.00 42.66 80 GLN A C 1
ATOM 649 O O . GLN A 1 80 ? 26.549 5.167 -0.593 1.00 42.66 80 GLN A O 1
ATOM 654 N N . ASN A 1 81 ? 24.600 4.044 -0.707 1.00 38.78 81 ASN A N 1
ATOM 655 C CA . ASN A 1 81 ? 24.557 3.154 0.474 1.00 38.78 81 ASN A CA 1
ATOM 656 C C . ASN A 1 81 ? 23.162 3.224 1.159 1.00 38.78 81 ASN A C 1
ATOM 658 O O . ASN A 1 81 ? 22.895 4.124 1.956 1.00 38.78 81 ASN A O 1
ATOM 662 N N . PRO A 1 82 ? 22.248 2.280 0.866 1.00 43.47 82 PRO A N 1
ATOM 663 C CA . PRO A 1 82 ? 20.818 2.384 1.170 1.00 43.47 82 PRO A CA 1
ATOM 664 C C . PRO A 1 82 ? 20.438 2.207 2.648 1.00 43.47 82 PRO A C 1
ATOM 666 O O . PRO A 1 82 ? 19.260 2.318 2.955 1.00 43.47 82 PRO A O 1
ATOM 669 N N . LEU A 1 83 ? 21.365 1.892 3.558 1.00 42.34 83 LEU A N 1
ATOM 670 C CA . LEU A 1 83 ? 21.029 1.509 4.940 1.00 42.34 83 LEU A CA 1
ATOM 671 C C . LEU A 1 83 ? 21.129 2.654 5.963 1.00 42.34 83 LEU A C 1
ATOM 673 O O . LEU A 1 83 ? 20.517 2.562 7.021 1.00 42.34 83 LEU A O 1
ATOM 677 N N . ASN A 1 84 ? 21.825 3.749 5.645 1.00 41.03 84 ASN A N 1
ATOM 678 C CA . ASN A 1 84 ? 22.082 4.837 6.604 1.00 41.03 84 ASN A CA 1
ATOM 679 C C . ASN A 1 84 ? 21.019 5.948 6.626 1.00 41.03 84 ASN A C 1
ATOM 681 O O . ASN A 1 84 ? 21.116 6.859 7.436 1.00 41.03 84 ASN A O 1
ATOM 685 N N . THR A 1 85 ? 20.011 5.901 5.753 1.00 39.62 85 THR A N 1
ATOM 686 C CA . THR A 1 85 ? 18.904 6.883 5.751 1.00 39.62 85 THR A CA 1
ATOM 687 C C . THR A 1 85 ? 17.682 6.391 6.540 1.00 39.62 85 THR A C 1
ATOM 689 O O . THR A 1 85 ? 16.708 7.124 6.687 1.00 39.62 85 THR A O 1
ATOM 692 N N . PHE A 1 86 ? 17.707 5.145 7.026 1.00 44.56 86 PHE A N 1
ATOM 693 C CA . PHE A 1 86 ? 16.555 4.481 7.650 1.00 44.56 86 PHE A CA 1
ATOM 694 C C . PHE A 1 86 ? 16.792 4.046 9.110 1.00 44.56 86 PHE A C 1
ATOM 696 O O . PHE A 1 86 ? 15.927 3.378 9.679 1.00 44.56 86 PHE A O 1
ATOM 703 N N . LEU A 1 87 ? 17.931 4.427 9.701 1.00 35.97 87 LEU A N 1
ATOM 704 C CA . LEU A 1 87 ? 18.230 4.372 11.139 1.00 35.97 87 LEU A CA 1
ATOM 705 C C . LEU A 1 87 ? 18.393 5.801 11.662 1.00 35.97 87 LEU A C 1
ATOM 707 O O . LEU A 1 87 ? 17.924 6.055 12.792 1.00 35.97 87 LEU A O 1
#

Organism: NCBI:txid2754717